Protein AF-A0A9Q4JKX7-F1 (afdb_monomer)

Solvent-accessible surface area (backbone atoms only — not comparable to full-atom values): 4581 Å² total; per-residue (Å²): 110,97,42,73,69,48,39,51,57,49,49,53,52,52,52,52,53,48,42,29,74,77,66,66,45,90,77,85,88,84,86,80,75,91,82,84,63,88,91,56,64,55,90,39,69,68,49,35,52,55,51,30,58,75,68,72,46,85,82,92,72,74,94,74,77,78,84,127

pLDDT: mean 88.99, std 7.37, range [60.41, 97.81]

Foldseek 3Di:
DPDPVVVVVVVVVVVQVVCCVPPVPDDDDDDDDDDDDPPDDCPDDVNVVVVCVVVVHDDDDDPPPDDD

Sequence (68 aa):
PNSPYALVKQLTTNTSMMLYRNYGFPIMVVRPGNLFGPLQNKDKFIPYVVGQLRSGLPLNVSPCEQKR

Structure (mmCIF, N/CA/C/O backbone):
data_AF-A0A9Q4JKX7-F1
#
_entry.id   AF-A0A9Q4JKX7-F1
#
loop_
_atom_site.group_PDB
_atom_site.id
_atom_site.type_symbol
_atom_site.label_atom_id
_atom_site.label_alt_id
_atom_site.label_comp_id
_atom_site.label_asym_id
_atom_site.label_entity_id
_atom_site.label_seq_id
_atom_site.pdbx_PDB_ins_code
_atom_site.Cartn_x
_atom_site.Cartn_y
_atom_site.Cartn_z
_atom_site.occupancy
_atom_site.B_iso_or_equiv
_atom_site.auth_seq_id
_atom_site.auth_comp_id
_atom_site.auth_asym_id
_atom_site.auth_atom_id
_atom_site.pdbx_PDB_model_num
ATOM 1 N N . PRO A 1 1 ? 4.431 15.367 -4.264 1.00 70.25 1 PRO A N 1
ATOM 2 C CA . PRO A 1 1 ? 4.518 14.317 -3.221 1.00 70.25 1 PRO A CA 1
ATOM 3 C C . PRO A 1 1 ? 4.916 14.964 -1.890 1.00 70.25 1 PRO A C 1
ATOM 5 O O . PRO A 1 1 ? 6.027 15.463 -1.781 1.00 70.25 1 PRO A O 1
ATOM 8 N N . ASN A 1 2 ? 3.995 15.008 -0.921 1.00 85.06 2 ASN A N 1
ATOM 9 C CA . ASN A 1 2 ? 4.163 15.810 0.305 1.00 85.06 2 ASN A CA 1
ATOM 10 C C . ASN A 1 2 ? 4.661 14.985 1.506 1.00 85.06 2 ASN A C 1
ATOM 12 O O . ASN A 1 2 ? 4.679 15.469 2.629 1.00 85.06 2 ASN A O 1
ATOM 16 N N . SER A 1 3 ? 5.049 13.728 1.280 1.00 88.75 3 SER A N 1
ATOM 17 C CA . SER A 1 3 ? 5.665 12.865 2.287 1.00 88.75 3 SER A CA 1
ATOM 18 C C . SER A 1 3 ? 6.877 12.140 1.696 1.00 88.75 3 SER A C 1
ATOM 20 O O . SER A 1 3 ? 6.881 11.863 0.489 1.00 88.75 3 SER A O 1
ATOM 22 N N . PRO A 1 4 ? 7.880 11.769 2.518 1.00 91.19 4 PRO A N 1
ATOM 23 C CA . PRO A 1 4 ? 9.023 10.976 2.061 1.00 91.19 4 PRO A CA 1
ATOM 24 C C . PRO A 1 4 ? 8.590 9.670 1.385 1.00 91.19 4 PRO A C 1
ATOM 26 O O . PRO A 1 4 ? 9.121 9.293 0.345 1.00 91.19 4 PRO A O 1
ATOM 29 N N . TYR A 1 5 ? 7.542 9.026 1.909 1.00 88.81 5 TYR A N 1
ATOM 30 C CA . TYR A 1 5 ? 6.949 7.834 1.304 1.00 88.81 5 TYR A CA 1
ATOM 31 C C . TYR A 1 5 ? 6.439 8.095 -0.121 1.00 88.81 5 TYR A C 1
ATOM 33 O O . TYR A 1 5 ? 6.769 7.356 -1.051 1.00 88.81 5 TYR A O 1
ATOM 41 N N . ALA A 1 6 ? 5.659 9.164 -0.314 1.00 88.75 6 ALA A N 1
ATOM 42 C CA . ALA A 1 6 ? 5.137 9.523 -1.629 1.00 88.75 6 ALA A CA 1
ATOM 43 C C . ALA A 1 6 ? 6.263 9.911 -2.602 1.00 88.75 6 ALA A C 1
ATOM 45 O O . ALA A 1 6 ? 6.177 9.603 -3.790 1.00 88.75 6 ALA A O 1
ATOM 46 N N . LEU A 1 7 ? 7.320 10.562 -2.104 1.00 94.50 7 LEU A N 1
ATOM 47 C CA . LEU A 1 7 ? 8.486 10.937 -2.900 1.00 94.50 7 LEU A CA 1
ATOM 48 C C . LEU A 1 7 ? 9.214 9.700 -3.431 1.00 94.50 7 LEU A C 1
ATOM 50 O O . LEU A 1 7 ? 9.461 9.613 -4.630 1.00 94.50 7 LEU A O 1
ATOM 54 N N . VAL A 1 8 ? 9.490 8.719 -2.569 1.00 95.00 8 VAL A N 1
ATOM 55 C CA . VAL A 1 8 ? 10.173 7.480 -2.966 1.00 95.00 8 VAL A CA 1
ATOM 56 C C . VAL A 1 8 ? 9.350 6.707 -4.000 1.00 95.00 8 VAL A C 1
ATOM 58 O O . VAL A 1 8 ? 9.893 6.288 -5.018 1.00 95.00 8 VAL A O 1
ATOM 61 N N . LYS A 1 9 ? 8.027 6.586 -3.815 1.00 92.75 9 LYS A N 1
ATOM 62 C CA . LYS A 1 9 ? 7.138 5.934 -4.800 1.00 92.75 9 LYS A CA 1
ATOM 63 C C . LYS A 1 9 ? 7.160 6.626 -6.167 1.00 92.75 9 LYS A C 1
ATOM 65 O O . LYS A 1 9 ? 7.151 5.955 -7.204 1.00 92.75 9 LYS A O 1
ATOM 70 N N . GLN A 1 10 ? 7.210 7.958 -6.175 1.00 94.12 10 GLN A N 1
ATOM 71 C CA . GLN A 1 10 ? 7.332 8.733 -7.407 1.00 94.12 10 GLN A CA 1
ATOM 72 C C . GLN A 1 10 ? 8.699 8.528 -8.066 1.00 94.12 10 GLN A C 1
ATOM 74 O O . GLN A 1 10 ? 8.764 8.331 -9.277 1.00 94.12 10 GLN A O 1
ATOM 79 N N . LEU A 1 11 ? 9.776 8.541 -7.279 1.00 96.06 11 LEU A N 1
ATOM 80 C CA . LEU A 1 11 ? 11.133 8.337 -7.773 1.00 96.06 11 LEU A CA 1
ATOM 81 C C . LEU A 1 11 ? 11.282 6.958 -8.419 1.00 96.06 11 LEU A C 1
ATOM 83 O O . LEU A 1 11 ? 11.736 6.884 -9.554 1.00 96.06 11 LEU A O 1
ATOM 87 N N . THR A 1 12 ? 10.802 5.888 -7.774 1.00 94.88 12 THR A N 1
ATOM 88 C CA . THR A 1 12 ? 10.805 4.537 -8.364 1.00 94.88 12 THR A CA 1
ATOM 89 C C . THR A 1 12 ? 10.083 4.513 -9.709 1.00 94.88 12 THR A C 1
ATOM 91 O O . THR A 1 12 ? 10.616 3.987 -10.681 1.00 94.88 12 THR A O 1
ATOM 94 N N . THR A 1 13 ? 8.905 5.141 -9.789 1.00 95.75 13 THR A N 1
ATOM 95 C CA . THR A 1 13 ? 8.138 5.229 -11.040 1.00 95.75 13 THR A CA 1
ATOM 96 C C . THR A 1 13 ? 8.943 5.929 -12.137 1.00 95.75 13 THR A C 1
ATOM 98 O O . THR 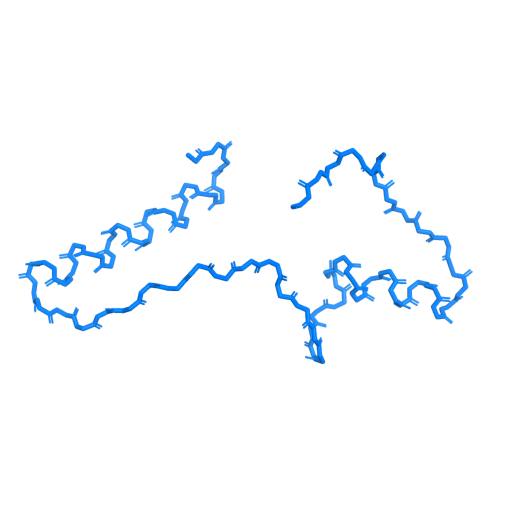A 1 13 ? 9.033 5.430 -13.256 1.00 95.75 13 THR A O 1
ATOM 101 N N . ASN A 1 14 ? 9.554 7.071 -11.818 1.00 96.38 14 ASN A N 1
ATOM 102 C CA . ASN A 1 14 ? 10.330 7.854 -12.777 1.00 96.38 14 ASN A CA 1
ATOM 103 C C . ASN A 1 14 ? 11.565 7.088 -13.270 1.00 96.38 14 ASN A C 1
ATOM 105 O O . ASN A 1 14 ? 11.844 7.094 -14.468 1.00 96.38 14 ASN A O 1
ATOM 109 N N . THR A 1 15 ? 12.264 6.386 -12.376 1.00 96.81 15 THR A N 1
ATOM 110 C CA . THR A 1 15 ? 13.417 5.552 -12.734 1.00 96.81 15 THR A CA 1
ATOM 111 C C . THR A 1 15 ? 13.010 4.395 -13.646 1.00 96.81 15 THR A C 1
ATOM 113 O O . THR A 1 15 ? 13.668 4.157 -14.655 1.00 96.81 15 THR A O 1
ATOM 116 N N . SER A 1 16 ? 11.892 3.714 -13.370 1.00 95.81 16 SER A N 1
ATOM 117 C CA . SER A 1 16 ? 11.375 2.663 -14.259 1.00 95.81 16 SER A CA 1
AT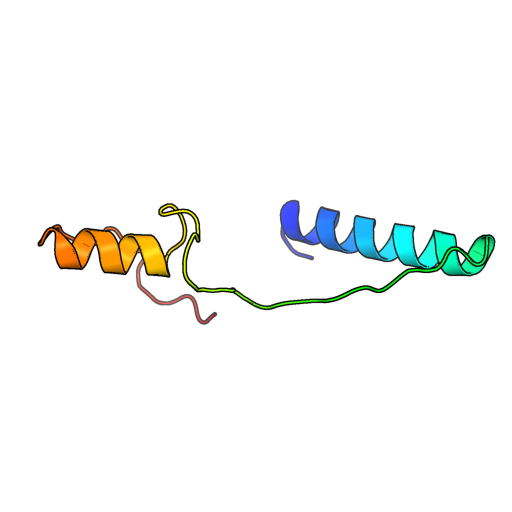OM 118 C C . SER A 1 16 ? 11.037 3.202 -15.653 1.00 95.81 16 SER A C 1
ATOM 120 O O . SER A 1 16 ? 11.399 2.586 -16.652 1.00 95.81 16 SER A O 1
ATOM 122 N N . MET A 1 17 ? 10.417 4.385 -15.742 1.00 96.75 17 MET A N 1
ATOM 123 C CA . MET A 1 17 ? 10.144 5.037 -17.030 1.00 96.75 17 MET A CA 1
ATOM 124 C C . MET A 1 17 ? 11.429 5.416 -17.776 1.00 96.75 17 MET A C 1
ATOM 126 O O . MET A 1 17 ? 11.482 5.304 -18.999 1.00 96.75 17 MET A O 1
ATOM 130 N N . MET A 1 18 ? 12.467 5.856 -17.058 1.00 97.81 18 MET A N 1
ATOM 131 C CA . MET A 1 18 ? 13.780 6.145 -17.637 1.00 97.81 18 MET A CA 1
ATOM 132 C C . MET A 1 18 ? 14.413 4.884 -18.244 1.00 97.81 18 MET A C 1
ATOM 134 O O . MET A 1 18 ? 14.945 4.951 -19.349 1.00 97.81 18 MET A O 1
ATOM 138 N N . LEU A 1 19 ? 14.310 3.727 -17.576 1.00 97.62 19 LEU A N 1
ATOM 139 C CA . LEU A 1 19 ? 14.840 2.458 -18.092 1.00 97.62 19 LEU A CA 1
ATOM 140 C C . LEU A 1 19 ? 14.165 2.036 -19.402 1.00 97.62 19 LEU A C 1
ATOM 142 O O . LEU A 1 19 ? 14.852 1.630 -20.337 1.00 97.62 19 LEU A O 1
ATOM 146 N N . TYR A 1 20 ? 12.843 2.191 -19.501 1.00 96.94 20 TYR A N 1
ATOM 147 C CA . TYR A 1 20 ? 12.130 1.946 -20.756 1.00 96.94 20 TYR A CA 1
ATOM 148 C C . TYR A 1 20 ? 12.575 2.902 -21.866 1.00 96.94 20 TYR A C 1
ATOM 150 O O . TYR A 1 20 ? 12.873 2.464 -22.972 1.00 96.94 20 TYR A O 1
ATOM 158 N N . ARG A 1 21 ? 12.676 4.204 -21.568 1.00 96.31 21 ARG A N 1
ATOM 159 C CA . ARG A 1 21 ? 13.045 5.229 -22.560 1.00 96.31 21 ARG A CA 1
ATOM 160 C C . ARG A 1 21 ? 14.463 5.064 -23.104 1.00 96.31 21 ARG A C 1
ATOM 162 O O . ARG A 1 21 ? 14.669 5.285 -24.289 1.00 96.31 21 ARG A O 1
ATOM 169 N N . ASN A 1 22 ? 15.416 4.696 -22.250 1.00 97.62 22 ASN A N 1
ATOM 170 C CA . ASN A 1 22 ? 16.830 4.649 -22.628 1.00 97.62 22 ASN A CA 1
ATOM 171 C C . ASN A 1 22 ? 17.269 3.277 -23.147 1.00 97.62 22 ASN A C 1
ATOM 173 O O . ASN A 1 22 ? 18.192 3.203 -23.950 1.00 97.62 22 ASN A O 1
ATOM 177 N N . TYR A 1 23 ? 16.632 2.199 -22.682 1.00 97.50 23 TYR A N 1
ATOM 178 C CA . TYR A 1 23 ? 17.098 0.832 -22.935 1.00 97.50 23 TYR A CA 1
ATOM 179 C C . TYR A 1 23 ? 16.006 -0.100 -23.473 1.00 97.50 23 TYR A C 1
ATOM 181 O O . TYR A 1 23 ? 16.250 -1.292 -23.626 1.00 97.50 23 TYR A O 1
ATOM 189 N N . GLY A 1 24 ? 14.789 0.400 -23.719 1.00 95.31 24 GLY A N 1
ATOM 190 C CA . GLY A 1 24 ? 13.661 -0.428 -24.157 1.00 95.31 24 GLY A CA 1
ATOM 191 C C . GLY A 1 24 ? 13.221 -1.469 -23.121 1.00 95.31 24 GLY A C 1
ATOM 192 O O . GLY A 1 24 ? 12.527 -2.421 -23.469 1.00 95.31 24 GLY A O 1
ATOM 193 N N . PHE A 1 25 ? 13.629 -1.320 -21.854 1.00 97.06 25 PHE A N 1
ATOM 194 C CA . PHE A 1 25 ? 13.335 -2.294 -20.806 1.00 97.06 25 PHE A CA 1
ATOM 195 C C . PHE A 1 25 ? 11.818 -2.377 -20.557 1.00 97.06 25 PHE A C 1
ATOM 197 O O . PHE A 1 25 ? 11.215 -1.353 -20.217 1.00 97.06 25 PHE A O 1
ATOM 204 N N . PRO A 1 26 ? 11.178 -3.551 -20.713 1.00 96.31 26 PRO A N 1
ATOM 205 C CA . PRO A 1 26 ? 9.728 -3.668 -20.619 1.00 96.31 26 PRO A CA 1
ATOM 206 C C . PRO A 1 26 ? 9.262 -3.421 -19.182 1.00 96.31 26 PRO A C 1
ATOM 208 O O . PRO A 1 26 ? 9.609 -4.162 -18.263 1.00 96.31 26 PRO A O 1
ATOM 211 N N . ILE A 1 27 ? 8.457 -2.375 -18.985 1.00 95.94 27 ILE A N 1
ATOM 212 C CA . ILE A 1 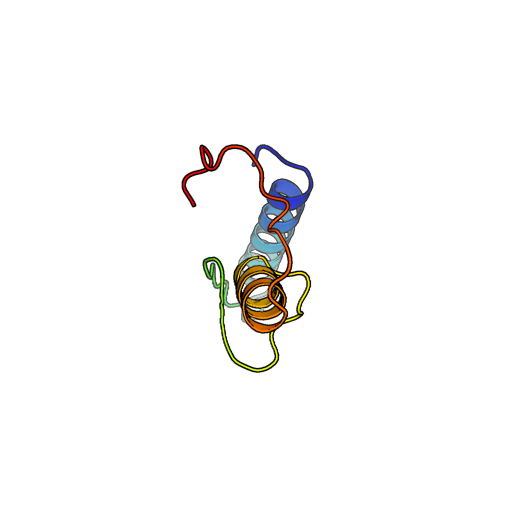27 ? 7.925 -1.992 -17.671 1.00 95.94 27 ILE A CA 1
ATOM 213 C C . ILE A 1 27 ? 6.444 -1.650 -17.741 1.00 95.94 27 ILE A C 1
ATOM 215 O O . ILE A 1 27 ? 5.948 -1.122 -18.733 1.00 95.94 27 ILE A O 1
ATOM 219 N N . MET A 1 28 ? 5.749 -1.905 -16.635 1.00 94.81 28 MET A N 1
ATOM 220 C CA . MET A 1 28 ? 4.360 -1.519 -16.422 1.00 94.81 28 MET A CA 1
ATOM 221 C C . MET A 1 28 ? 4.221 -0.923 -15.024 1.00 94.81 28 MET A C 1
ATOM 223 O O . MET A 1 28 ? 4.697 -1.494 -14.044 1.00 94.81 28 MET A O 1
ATOM 227 N N . VAL A 1 29 ? 3.556 0.227 -14.928 1.00 93.94 29 VAL A N 1
ATOM 228 C CA . VAL A 1 29 ? 3.309 0.911 -13.656 1.00 93.94 29 VAL A CA 1
ATOM 229 C C . VAL A 1 29 ? 1.819 0.872 -13.355 1.00 93.94 29 VAL A C 1
ATOM 231 O O . VAL A 1 29 ? 1.017 1.412 -14.112 1.00 93.94 29 VAL A O 1
ATOM 234 N N . VAL A 1 30 ? 1.457 0.288 -12.215 1.00 94.12 30 VAL A N 1
ATOM 235 C CA . VAL A 1 30 ? 0.085 0.279 -11.692 1.00 94.12 30 VAL A CA 1
ATOM 236 C C . VAL A 1 30 ? -0.002 1.101 -10.408 1.00 94.12 30 VAL A C 1
ATOM 238 O O . VAL A 1 30 ? 0.911 1.082 -9.581 1.00 94.12 30 VAL A O 1
ATOM 241 N N . ARG A 1 31 ? -1.102 1.843 -10.232 1.00 92.00 31 ARG A N 1
ATOM 242 C CA . ARG A 1 31 ? -1.358 2.692 -9.054 1.00 92.00 31 ARG A CA 1
ATOM 243 C C . ARG A 1 31 ? -2.630 2.238 -8.332 1.00 92.00 31 ARG A C 1
ATOM 245 O O . ARG A 1 31 ? -3.661 2.894 -8.461 1.00 92.00 31 ARG A O 1
ATOM 252 N N . PRO A 1 32 ? -2.587 1.102 -7.616 1.00 89.50 32 PRO A N 1
ATOM 253 C CA . PRO A 1 32 ? -3.734 0.646 -6.847 1.00 89.50 32 PRO A CA 1
ATOM 254 C C . PRO A 1 32 ? -4.022 1.601 -5.683 1.00 89.50 32 PRO A C 1
ATOM 256 O O . PRO A 1 32 ? -3.107 2.191 -5.103 1.00 89.50 32 PRO A O 1
ATOM 259 N N . GLY A 1 33 ? -5.303 1.723 -5.332 1.00 86.31 33 GLY A N 1
ATOM 260 C CA . GLY A 1 33 ? -5.734 2.369 -4.094 1.00 86.31 33 GLY A CA 1
ATOM 261 C C . GLY A 1 33 ? -5.465 1.497 -2.863 1.00 86.31 33 GLY A C 1
ATOM 262 O O . GLY A 1 33 ? -4.679 0.548 -2.895 1.00 86.31 33 GLY A O 1
ATOM 263 N N . ASN A 1 34 ? -6.151 1.793 -1.759 1.00 85.56 34 ASN A N 1
ATOM 264 C CA . ASN A 1 34 ? -6.091 0.944 -0.572 1.00 85.56 34 ASN A CA 1
ATOM 265 C C . ASN A 1 34 ? -6.780 -0.398 -0.844 1.00 85.56 34 ASN A C 1
ATOM 267 O O . ASN A 1 34 ? -8.002 -0.477 -0.918 1.00 85.56 34 ASN A O 1
ATOM 271 N N . LEU A 1 35 ? -5.981 -1.453 -0.973 1.00 88.31 35 LEU A N 1
ATOM 272 C CA . LEU A 1 35 ? -6.476 -2.815 -1.148 1.00 88.31 35 LEU A CA 1
ATOM 273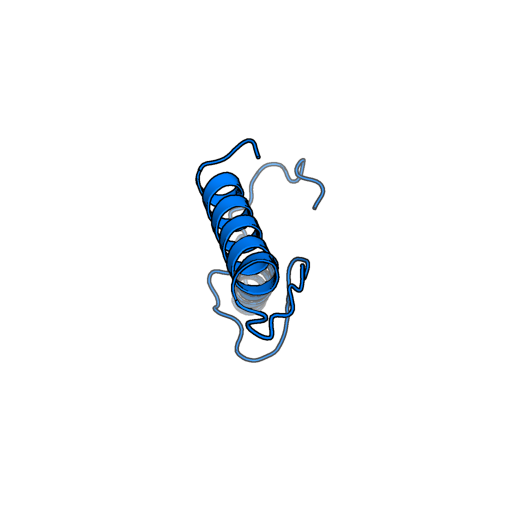 C C . LEU A 1 35 ? -7.000 -3.376 0.177 1.00 88.31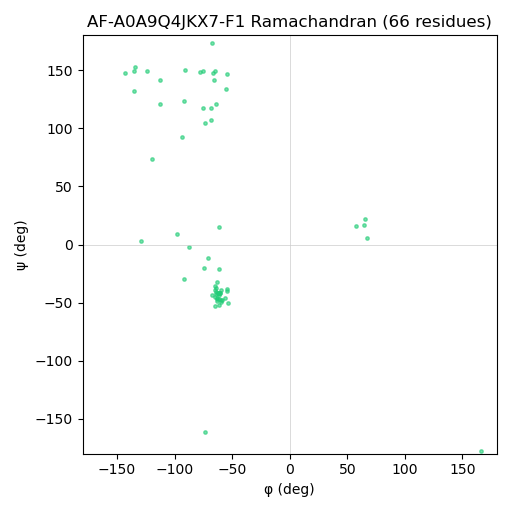 35 LEU A C 1
ATOM 275 O O . LEU A 1 35 ? -6.461 -3.053 1.240 1.00 88.31 35 LEU A O 1
ATOM 279 N N . PHE A 1 36 ? -8.001 -4.252 0.105 1.00 88.88 36 PHE A N 1
ATOM 280 C CA . PHE A 1 36 ? -8.460 -5.069 1.226 1.00 88.88 36 PHE A CA 1
ATOM 281 C C . PHE A 1 36 ? -8.866 -6.469 0.754 1.00 88.88 36 PHE A C 1
ATOM 283 O O . PHE A 1 36 ? -9.332 -6.623 -0.374 1.00 88.88 36 PHE A O 1
ATOM 290 N N . GLY A 1 37 ? -8.670 -7.491 1.593 1.00 88.44 37 GLY A N 1
ATOM 291 C CA . GLY A 1 37 ? -9.031 -8.870 1.250 1.00 88.44 37 GLY A CA 1
ATOM 292 C C . GLY A 1 37 ? -8.435 -9.935 2.180 1.00 88.44 37 GLY A C 1
ATOM 293 O O . GLY A 1 37 ? -7.753 -9.596 3.154 1.00 88.44 37 GLY A O 1
ATOM 294 N N . PRO A 1 38 ? -8.685 -11.227 1.892 1.00 86.19 38 PRO A N 1
ATOM 295 C CA . PRO A 1 38 ? -8.094 -12.345 2.625 1.00 86.19 38 PRO A CA 1
ATOM 296 C C . PRO A 1 38 ? -6.560 -12.260 2.656 1.00 86.19 38 PRO A C 1
ATOM 298 O O . PRO A 1 38 ? -5.945 -11.803 1.696 1.00 86.19 38 PRO A O 1
ATOM 301 N N . LEU A 1 39 ? -5.945 -12.714 3.755 1.00 85.56 39 LEU A N 1
ATOM 302 C CA . LEU A 1 39 ? -4.486 -12.711 3.988 1.00 85.56 39 LEU A CA 1
ATOM 303 C C . LEU A 1 39 ? -3.831 -11.324 4.133 1.00 85.56 39 LEU A C 1
ATOM 305 O O . LEU A 1 39 ? -2.609 -11.231 4.257 1.00 85.56 39 LEU A O 1
ATOM 309 N N . GLN A 1 40 ? -4.607 -10.238 4.161 1.00 85.75 40 GLN A N 1
ATOM 310 C CA . GLN A 1 40 ? -4.055 -8.916 4.437 1.00 85.75 40 GLN A CA 1
ATOM 311 C C . GLN A 1 40 ? -3.512 -8.834 5.871 1.00 85.75 40 GLN A C 1
ATOM 313 O O . GLN A 1 40 ? -4.118 -9.349 6.812 1.00 85.75 40 GLN A O 1
ATOM 318 N N . ASN A 1 41 ? -2.379 -8.145 6.042 1.00 85.94 41 ASN A N 1
ATOM 319 C CA . ASN A 1 41 ? -1.817 -7.897 7.366 1.00 85.94 41 ASN A CA 1
ATOM 320 C C . ASN A 1 41 ? -2.857 -7.210 8.281 1.00 85.94 41 ASN A C 1
ATOM 322 O O . ASN A 1 41 ? -3.501 -6.235 7.882 1.00 85.94 41 ASN A O 1
ATOM 326 N N . LYS A 1 42 ? -2.981 -7.720 9.512 1.00 82.62 42 LYS A N 1
ATOM 327 C CA . LYS A 1 42 ? -3.880 -7.237 10.567 1.00 82.62 42 LYS A CA 1
ATOM 328 C C . LYS A 1 42 ? -3.596 -5.793 10.990 1.00 82.62 42 LYS A C 1
ATOM 330 O O . LYS A 1 42 ? -4.508 -5.136 11.471 1.00 82.62 42 LYS A O 1
ATOM 335 N N . ASP A 1 43 ? -2.389 -5.287 10.735 1.00 83.19 43 ASP A N 1
ATOM 336 C CA . ASP A 1 43 ? -2.008 -3.893 11.013 1.00 83.19 43 ASP A CA 1
ATOM 337 C C . ASP A 1 43 ? -2.681 -2.880 10.068 1.00 83.19 43 ASP A C 1
ATOM 339 O O . ASP A 1 43 ? -2.600 -1.665 10.261 1.00 83.19 43 ASP A O 1
ATOM 343 N N . LYS A 1 44 ? -3.316 -3.351 8.987 1.00 86.44 44 LYS A N 1
ATOM 344 C CA . LYS A 1 44 ? -4.092 -2.491 8.091 1.00 86.44 44 LYS A CA 1
ATOM 345 C C . LYS A 1 44 ? -5.442 -2.171 8.720 1.00 86.44 44 LYS A C 1
ATOM 347 O O . LYS A 1 44 ? -6.038 -2.993 9.403 1.00 86.44 44 LYS A O 1
ATOM 352 N N . PHE A 1 45 ? -5.951 -0.981 8.414 1.00 86.69 45 PHE A N 1
ATOM 353 C CA . PHE A 1 45 ? -7.136 -0.424 9.063 1.00 86.69 45 PHE A CA 1
ATOM 354 C C . PHE A 1 45 ? -8.364 -1.349 9.031 1.00 86.69 45 PHE A C 1
ATOM 356 O O . PHE A 1 45 ? -8.948 -1.611 10.074 1.00 86.69 45 PHE A O 1
ATOM 363 N N . ILE A 1 46 ? -8.735 -1.881 7.860 1.00 87.06 46 ILE A N 1
ATOM 364 C CA . ILE A 1 46 ? -9.927 -2.737 7.726 1.00 87.06 46 ILE A CA 1
ATOM 365 C C . ILE A 1 46 ? -9.760 -4.053 8.517 1.00 87.06 46 ILE A C 1
ATOM 367 O O . ILE A 1 46 ? -10.611 -4.330 9.363 1.00 87.06 46 ILE A O 1
ATOM 371 N N . PRO A 1 47 ? -8.675 -4.838 8.335 1.00 86.44 47 PRO A N 1
ATOM 372 C CA . PRO A 1 47 ? -8.404 -6.005 9.178 1.00 86.44 47 PRO A CA 1
ATOM 373 C C . PRO A 1 47 ? -8.356 -5.713 10.685 1.00 86.44 47 PRO A C 1
AT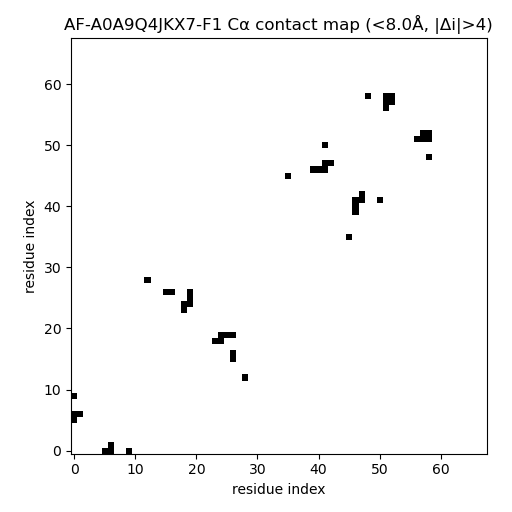OM 375 O O . PRO A 1 47 ? -8.878 -6.509 11.465 1.00 86.44 47 PRO A O 1
ATOM 378 N N . TYR A 1 48 ? -7.772 -4.582 11.093 1.00 89.19 48 TYR A N 1
ATOM 379 C CA . TYR A 1 48 ? -7.728 -4.142 12.489 1.00 89.19 48 TYR A CA 1
ATOM 380 C C . TYR A 1 48 ? -9.136 -3.919 13.047 1.00 89.19 48 TYR A C 1
ATOM 382 O O . TYR A 1 48 ? -9.488 -4.503 14.070 1.00 89.19 48 TYR A O 1
ATOM 390 N N . VAL A 1 49 ? -9.964 -3.134 12.350 1.00 89.00 49 VAL A N 1
ATOM 391 C CA . VAL A 1 49 ? -11.339 -2.837 12.773 1.00 89.00 49 VAL A CA 1
ATOM 392 C C . VAL A 1 49 ? -12.154 -4.124 12.883 1.00 89.00 49 VAL A C 1
ATOM 394 O O . VAL A 1 49 ? -12.785 -4.359 13.909 1.00 89.00 49 VAL A O 1
ATOM 397 N N . VAL A 1 50 ? -12.092 -4.999 11.875 1.00 89.06 50 VAL A N 1
ATOM 398 C CA . VAL A 1 50 ? -12.797 -6.293 11.898 1.00 89.06 50 VAL A CA 1
ATOM 399 C C . VAL A 1 50 ? -12.318 -7.165 13.064 1.00 89.06 50 VAL A C 1
ATOM 401 O O . VAL A 1 50 ? -13.134 -7.784 13.745 1.00 89.06 50 VAL A O 1
ATOM 404 N N . GLY A 1 51 ? -11.008 -7.201 13.326 1.00 88.62 51 GLY A N 1
ATOM 405 C CA . GLY A 1 51 ? -10.425 -7.952 14.436 1.00 88.62 51 GLY A CA 1
ATOM 406 C C . GLY A 1 51 ? -10.876 -7.447 15.807 1.00 88.62 51 GLY A C 1
ATOM 407 O O . GLY A 1 51 ? -11.285 -8.251 16.642 1.00 88.62 51 GLY A O 1
ATOM 408 N N . GLN A 1 52 ? -10.849 -6.130 16.023 1.00 90.75 52 GLN A N 1
ATOM 409 C CA . GLN A 1 52 ? -11.286 -5.503 17.273 1.00 90.75 52 GLN A CA 1
ATOM 410 C C . GLN A 1 52 ? -12.785 -5.693 17.510 1.00 90.75 52 GLN A C 1
ATOM 412 O O . GLN A 1 52 ? -13.173 -6.099 18.602 1.00 90.75 52 GLN A O 1
ATOM 417 N N . LEU A 1 53 ? -13.615 -5.483 16.479 1.00 90.56 53 LEU A N 1
ATOM 418 C CA . LEU A 1 53 ? -15.064 -5.685 16.563 1.00 90.56 53 LEU A CA 1
ATOM 419 C C . LEU A 1 53 ? -15.414 -7.139 16.887 1.00 90.56 53 LEU A C 1
ATOM 421 O O . LEU A 1 53 ? -16.264 -7.389 17.736 1.00 90.56 53 LEU A O 1
ATOM 425 N N . ARG A 1 54 ? -14.722 -8.107 16.271 1.00 91.00 54 ARG A N 1
ATOM 426 C CA . ARG A 1 54 ? -14.925 -9.533 16.565 1.00 91.00 54 ARG A CA 1
ATOM 427 C C . ARG A 1 54 ? -14.561 -9.896 18.006 1.00 91.00 54 ARG A C 1
ATOM 429 O O . ARG A 1 54 ? -15.173 -10.791 18.575 1.00 91.00 54 ARG A O 1
ATOM 436 N N . SER A 1 55 ? -13.573 -9.218 18.580 1.00 92.44 55 SER A N 1
ATOM 437 C CA . SER A 1 55 ? -13.138 -9.418 19.966 1.00 92.44 55 SER A CA 1
ATOM 438 C C . SER A 1 55 ? -13.916 -8.566 20.977 1.00 92.44 55 SER A C 1
ATOM 440 O O . SER A 1 55 ? -13.642 -8.660 22.169 1.00 92.44 55 SER A O 1
ATOM 442 N N . GLY A 1 56 ? -14.848 -7.715 20.529 1.00 90.56 56 GLY A N 1
ATOM 443 C CA . GLY A 1 56 ? -15.577 -6.781 21.396 1.00 90.56 56 GLY A CA 1
ATOM 444 C C . GLY A 1 56 ? -14.696 -5.696 22.028 1.00 90.56 56 GLY A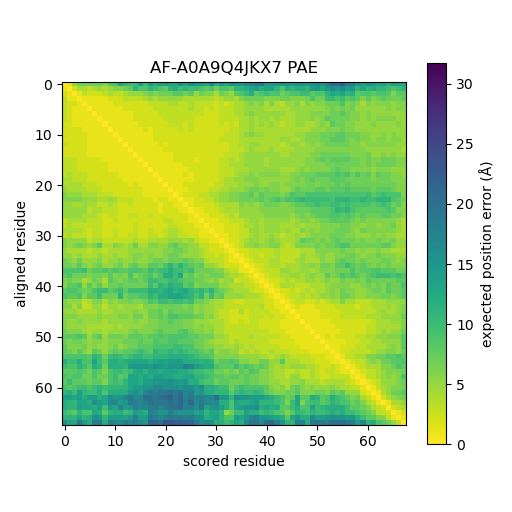 C 1
ATOM 445 O O . GLY A 1 56 ? -15.050 -5.147 23.068 1.00 90.56 56 GLY A O 1
ATOM 446 N N . LEU A 1 57 ? -13.535 -5.402 21.436 1.00 90.00 57 LEU A N 1
ATOM 447 C CA . LEU A 1 57 ? -12.574 -4.432 21.959 1.00 90.00 57 LEU A CA 1
ATOM 448 C C . LEU A 1 57 ? -12.826 -3.027 21.389 1.00 90.00 57 LEU A C 1
ATOM 450 O O . LEU A 1 57 ? -13.269 -2.893 20.244 1.00 90.00 57 LEU A O 1
ATOM 454 N N . PRO A 1 58 ? -12.494 -1.963 22.144 1.00 88.56 58 PRO A N 1
ATOM 455 C CA . PRO A 1 58 ? -12.621 -0.597 21.657 1.00 88.56 58 PRO A CA 1
ATOM 456 C C . PRO A 1 58 ? -11.678 -0.321 20.475 1.00 88.56 58 PRO A C 1
ATOM 458 O O . PRO A 1 58 ? -10.584 -0.887 20.361 1.00 88.56 58 PRO A O 1
ATOM 461 N N . LEU A 1 59 ? -12.112 0.578 19.590 1.00 87.19 59 LEU A N 1
ATOM 462 C CA . LEU A 1 59 ? -11.344 1.032 18.433 1.00 87.19 59 LEU A CA 1
ATOM 463 C C . LEU A 1 59 ? -10.531 2.273 18.805 1.00 87.19 59 LEU A C 1
ATOM 465 O O . LEU A 1 59 ? -11.096 3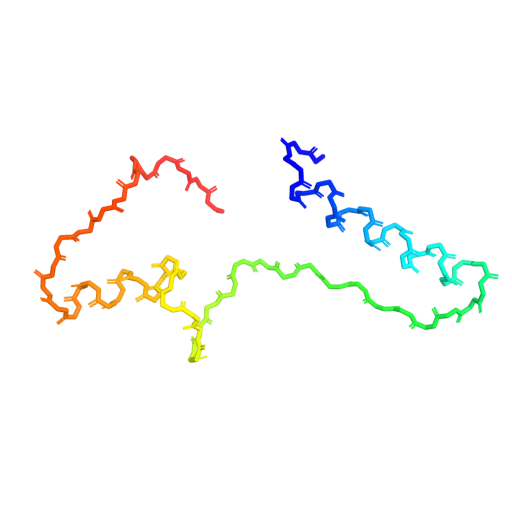.282 19.218 1.00 87.19 59 LEU A O 1
ATOM 469 N N . ASN A 1 60 ? -9.214 2.217 18.614 1.00 85.62 60 ASN A N 1
ATOM 470 C CA . ASN A 1 60 ? -8.351 3.385 18.751 1.00 85.62 60 ASN A CA 1
ATOM 471 C C . ASN A 1 60 ? -8.166 4.035 17.375 1.00 85.62 60 ASN A C 1
ATOM 473 O O . ASN A 1 60 ? -7.312 3.620 16.590 1.00 85.62 60 ASN A O 1
ATOM 477 N N . VAL A 1 61 ? -9.024 5.004 17.055 1.00 83.56 61 VAL A N 1
ATOM 478 C CA . VAL A 1 61 ? -9.049 5.686 15.755 1.00 83.56 61 VAL A CA 1
ATOM 479 C C . VAL A 1 61 ? -8.910 7.194 15.929 1.00 83.56 61 VAL A C 1
ATOM 481 O O . VAL A 1 61 ? -9.319 7.761 16.938 1.00 83.56 61 VAL A O 1
ATOM 484 N N . SER A 1 62 ? -8.310 7.846 14.932 1.00 82.19 62 SER A N 1
ATOM 485 C CA . SER A 1 62 ? -8.259 9.309 14.848 1.00 82.19 62 SER A CA 1
ATOM 486 C C . SER A 1 62 ? -9.669 9.893 14.610 1.00 82.19 62 SER A C 1
ATOM 488 O O . SER A 1 62 ? -10.594 9.117 14.368 1.00 82.19 62 SER A O 1
ATOM 490 N N . PRO A 1 63 ? -9.863 11.230 14.629 1.00 78.62 63 PRO A N 1
ATOM 491 C CA . PRO A 1 63 ? -11.179 11.891 14.529 1.00 78.62 63 PRO A CA 1
ATOM 492 C C . PRO A 1 63 ? -11.996 11.650 13.241 1.00 78.62 63 PRO A C 1
ATOM 494 O O . PRO A 1 63 ? -12.930 12.392 12.963 1.00 78.62 63 PRO A O 1
ATOM 497 N N . CYS A 1 64 ? -11.661 10.649 12.421 1.00 77.25 64 CYS A N 1
ATOM 498 C CA . CYS A 1 64 ? -12.363 10.276 11.188 1.00 77.25 64 CYS A CA 1
ATOM 499 C C . CYS A 1 64 ? -12.485 11.400 10.137 1.00 77.25 64 CYS A C 1
ATOM 501 O O . CYS A 1 64 ? -13.233 11.269 9.174 1.00 77.25 64 CYS A O 1
ATOM 503 N N . GLU A 1 65 ? -11.706 12.477 10.263 1.00 77.06 65 GLU A N 1
ATOM 504 C CA . GLU A 1 65 ? -11.685 13.602 9.314 1.00 77.06 65 GLU A CA 1
ATOM 505 C C . GLU A 1 65 ? -10.954 13.271 8.003 1.00 77.06 65 GLU A C 1
ATOM 507 O O . GLU A 1 65 ? -11.148 13.929 6.978 1.00 77.06 65 GLU A O 1
ATOM 512 N N . GLN A 1 66 ? -10.104 12.239 8.013 1.00 73.94 66 GLN A N 1
ATOM 513 C CA . GLN A 1 66 ? -9.367 11.808 6.829 1.00 73.94 66 GLN A CA 1
ATOM 514 C C . GLN A 1 66 ? -10.292 11.101 5.841 1.00 73.94 66 GLN A C 1
ATOM 516 O O . GLN A 1 66 ? -10.619 9.924 5.995 1.00 73.94 66 GLN A O 1
ATOM 521 N N . LYS A 1 67 ? -10.638 11.811 4.768 1.00 68.00 67 LYS A N 1
ATOM 522 C CA . LYS A 1 67 ? -11.253 11.225 3.577 1.00 68.00 67 LYS A CA 1
ATOM 523 C C . LYS A 1 67 ? -10.164 10.481 2.797 1.00 68.00 67 LYS A C 1
ATOM 525 O O . LYS A 1 67 ? -9.148 11.076 2.432 1.00 68.00 67 LYS A O 1
ATOM 530 N N . ARG A 1 68 ? -10.329 9.165 2.651 1.00 60.41 68 ARG A N 1
ATOM 531 C CA . ARG A 1 68 ? -9.514 8.335 1.754 1.00 60.41 68 ARG A CA 1
ATOM 532 C C . ARG A 1 68 ? -9.988 8.489 0.323 1.00 60.41 68 ARG A C 1
ATOM 534 O O . ARG A 1 68 ? -11.220 8.575 0.140 1.00 60.41 68 ARG A O 1
#

Organism: Bacteroides fragilis (NCBI:txid817)

Radius of gyration: 17.96 Å; Cα contacts (8 Å, |Δi|>4): 25; chains: 1; bounding box: 33×28×46 Å

Secondary structure (DSSP, 8-state):
--SHHHHHHHHHHHHHHHHHHHH----------S---TT--TTSHHHHHHHHHHTTPPP----S----

Mean predicted aligned error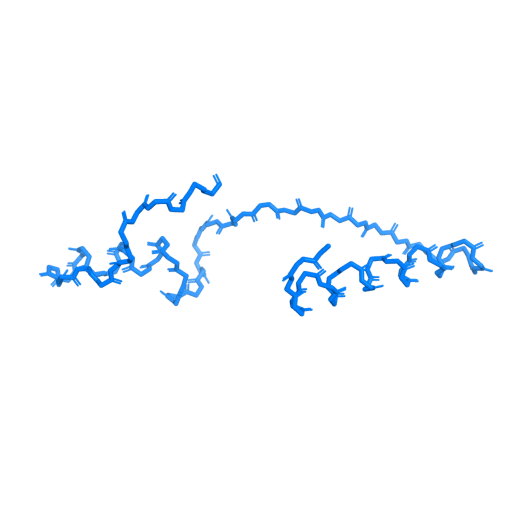: 5.92 Å

InterPro domains:
  IPR001509 NAD-dependent epimerase/dehydratase [PF01370] (1-61)
  IPR036291 NAD(P)-binding domain superfamily [SSF51735] (1-64)